Protein AF-A0A2M7N1R3-F1 (afdb_monomer)

Nearest PDB structures (foldseek):
  7z2g-assembly1_A  TM=6.124E-01  e=2.000E+00  Human immunodeficiency virus type 1 BH10
  8stp-assembly1_A  TM=6.036E-01  e=2.226E+00  Human immunodeficiency virus 1
  6dtw-assembly1_A  TM=5.757E-01  e=2.348E+00  Human immunodeficiency virus type 1 BH10
  7z24-assembly1_A  TM=5.931E-01  e=2.612E+00  Human immunodeficiency virus type 1 BH10
  3a0o-assembly1_A  TM=4.214E-01  e=9.411E+00  Agrobacterium fabrum str. C58

Structure (mmCIF, N/CA/C/O backbone):
data_AF-A0A2M7N1R3-F1
#
_entry.id   AF-A0A2M7N1R3-F1
#
loop_
_atom_site.group_PDB
_atom_site.id
_atom_site.type_symbol
_atom_site.label_atom_id
_atom_site.label_alt_id
_atom_site.label_comp_id
_atom_site.label_asym_id
_atom_site.label_entity_id
_atom_site.label_seq_id
_atom_site.pdbx_PDB_ins_code
_atom_site.Cartn_x
_atom_site.Cartn_y
_atom_site.Cartn_z
_atom_site.occupancy
_atom_site.B_iso_or_equiv
_atom_site.auth_seq_id
_atom_site.auth_comp_id
_atom_site.auth_asym_id
_atom_site.auth_atom_id
_atom_site.pdbx_PDB_model_num
ATOM 1 N N . MET A 1 1 ? 0.219 -20.283 14.778 1.00 49.72 1 MET A N 1
ATOM 2 C CA . MET A 1 1 ? 0.148 -19.923 13.344 1.00 49.72 1 MET A CA 1
ATOM 3 C C . MET A 1 1 ? -0.657 -18.637 13.234 1.00 49.72 1 MET A C 1
ATOM 5 O O . MET A 1 1 ? -1.794 -18.631 13.692 1.00 49.72 1 MET A O 1
ATOM 9 N N . LYS A 1 2 ? -0.077 -17.534 12.748 1.00 62.41 2 LYS A N 1
ATOM 10 C CA . LYS A 1 2 ? -0.852 -16.302 12.534 1.00 62.41 2 LYS A CA 1
ATOM 11 C C . LYS A 1 2 ? -1.815 -16.538 11.374 1.00 62.41 2 LYS A C 1
ATOM 13 O O . LYS A 1 2 ? -1.394 -17.046 10.336 1.00 62.41 2 LYS A O 1
ATOM 18 N N . LYS A 1 3 ? -3.099 -16.238 11.567 1.00 85.00 3 LYS A N 1
ATOM 19 C CA . LYS A 1 3 ? -4.090 -16.331 10.493 1.00 85.00 3 LYS A CA 1
ATOM 20 C C . LYS A 1 3 ? -3.793 -15.212 9.495 1.00 85.00 3 LYS A C 1
ATOM 22 O O . LYS A 1 3 ? -3.707 -14.054 9.896 1.00 85.00 3 LYS A O 1
ATOM 27 N N . LYS A 1 4 ? -3.607 -15.577 8.229 1.00 93.19 4 LYS A N 1
ATOM 28 C CA . LYS A 1 4 ? -3.571 -14.641 7.107 1.00 93.19 4 LYS A CA 1
ATOM 29 C C . LYS A 1 4 ? -4.638 -15.033 6.099 1.00 93.19 4 LYS A C 1
ATOM 31 O O . LYS A 1 4 ? -4.923 -16.222 5.948 1.00 93.19 4 LYS A O 1
ATOM 36 N N . ILE A 1 5 ? -5.204 -14.042 5.431 1.00 96.69 5 ILE A N 1
ATOM 37 C CA . ILE A 1 5 ? -6.096 -14.212 4.288 1.00 96.69 5 ILE A CA 1
ATOM 38 C C . ILE A 1 5 ? -5.313 -13.771 3.058 1.00 96.69 5 ILE A C 1
ATOM 40 O O . ILE A 1 5 ? -4.635 -12.749 3.097 1.00 96.69 5 ILE A O 1
ATOM 44 N N . ILE A 1 6 ? -5.376 -14.566 1.993 1.00 97.25 6 ILE A N 1
ATOM 45 C CA . ILE A 1 6 ? -4.797 -14.216 0.697 1.00 97.25 6 ILE A CA 1
ATOM 46 C C . ILE A 1 6 ? -5.957 -14.110 -0.281 1.00 97.25 6 ILE A C 1
ATOM 48 O O . ILE A 1 6 ? -6.623 -15.111 -0.554 1.00 97.25 6 ILE A O 1
ATOM 52 N N . VAL A 1 7 ? -6.195 -12.905 -0.784 1.00 97.75 7 VAL A N 1
ATOM 53 C CA . VAL A 1 7 ? -7.094 -12.657 -1.908 1.00 97.75 7 VAL A CA 1
ATOM 54 C C . VAL A 1 7 ? -6.226 -12.648 -3.155 1.00 97.75 7 VAL A C 1
ATOM 56 O O . VAL A 1 7 ? -5.393 -11.761 -3.322 1.00 97.75 7 VAL A O 1
ATOM 59 N N . LYS A 1 8 ? -6.363 -13.683 -3.983 1.00 97.69 8 LYS A N 1
ATOM 60 C CA . LYS A 1 8 ? -5.539 -13.825 -5.184 1.00 97.69 8 LYS A CA 1
ATOM 61 C C . LYS A 1 8 ? -6.026 -12.927 -6.308 1.00 97.69 8 LYS A C 1
ATOM 63 O O . LYS A 1 8 ? -7.237 -12.760 -6.443 1.00 97.69 8 LYS A O 1
ATOM 68 N N . ASP A 1 9 ? -5.085 -12.422 -7.102 1.00 96.69 9 ASP A N 1
ATOM 69 C CA . ASP A 1 9 ? -5.351 -11.622 -8.303 1.00 96.69 9 ASP A CA 1
ATOM 70 C C . ASP A 1 9 ? -6.352 -10.471 -8.063 1.00 96.69 9 ASP A C 1
ATOM 72 O O . ASP A 1 9 ? -7.284 -10.259 -8.843 1.00 96.69 9 ASP A O 1
ATOM 76 N N . VAL A 1 10 ? -6.178 -9.711 -6.971 1.00 97.12 10 VAL A N 1
ATOM 77 C CA . VAL A 1 10 ? -6.978 -8.488 -6.741 1.00 97.12 10 VAL A CA 1
ATOM 78 C C . VAL A 1 10 ? -6.698 -7.446 -7.833 1.00 97.12 10 VAL A C 1
ATOM 80 O O . VAL A 1 10 ? -7.588 -6.703 -8.240 1.00 97.12 10 VAL A O 1
ATOM 83 N N . TYR A 1 11 ? -5.468 -7.467 -8.349 1.00 96.19 11 TYR A N 1
ATOM 84 C CA . TYR A 1 11 ? -5.096 -6.986 -9.674 1.00 96.19 11 TYR A CA 1
ATOM 85 C C . TYR A 1 11 ? -4.457 -8.145 -10.429 1.00 96.19 11 TYR A C 1
ATOM 87 O O . TYR A 1 11 ? -4.016 -9.119 -9.821 1.00 96.19 11 TYR A O 1
ATOM 95 N N . LYS A 1 12 ? -4.355 -8.047 -11.755 1.00 97.38 12 LYS A N 1
ATOM 96 C CA . LYS A 1 12 ? -3.771 -9.122 -12.559 1.00 97.38 12 LYS A CA 1
ATOM 97 C C . LYS A 1 12 ? -2.318 -9.377 -12.133 1.00 97.38 12 LYS A C 1
ATOM 99 O O . LYS A 1 12 ? -1.464 -8.512 -12.336 1.00 97.38 12 LYS A O 1
ATOM 104 N N . GLY A 1 13 ? -2.051 -10.562 -11.578 1.00 96.88 13 GLY A N 1
ATOM 105 C CA . GLY A 1 13 ? -0.740 -10.960 -11.068 1.00 96.88 13 GLY A CA 1
ATOM 106 C C . GLY A 1 13 ? -0.357 -10.319 -9.730 1.00 96.88 13 GLY A C 1
ATOM 107 O O . GLY A 1 13 ? 0.825 -10.298 -9.393 1.00 96.88 13 GLY A O 1
ATOM 108 N N . ILE A 1 14 ? -1.311 -9.777 -8.965 1.00 97.31 14 ILE A N 1
ATOM 109 C CA . ILE A 1 14 ? -1.054 -9.184 -7.644 1.00 97.31 14 ILE A CA 1
ATOM 110 C C . ILE A 1 14 ? -2.040 -9.745 -6.622 1.00 97.31 14 ILE A C 1
ATOM 112 O O . ILE A 1 14 ? -3.254 -9.566 -6.741 1.00 97.31 14 ILE A O 1
ATOM 116 N N . ASP A 1 15 ? -1.506 -10.368 -5.576 1.00 98.00 15 ASP A N 1
ATOM 117 C CA . ASP A 1 15 ? -2.291 -10.887 -4.459 1.00 98.00 15 ASP A CA 1
ATOM 118 C C . ASP A 1 15 ? -2.354 -9.861 -3.320 1.00 98.00 15 ASP A C 1
ATOM 120 O O . ASP A 1 15 ? -1.373 -9.175 -3.027 1.00 98.00 15 ASP A O 1
ATOM 124 N N . TRP A 1 16 ? -3.485 -9.798 -2.619 1.00 97.44 16 TRP A N 1
ATOM 125 C CA . TRP A 1 16 ? -3.639 -9.017 -1.393 1.00 97.44 16 TRP A CA 1
ATOM 126 C C . TRP A 1 16 ? -3.572 -9.927 -0.172 1.00 97.44 16 TRP A C 1
ATOM 128 O O . TRP A 1 16 ? -4.369 -10.859 -0.019 1.00 97.44 16 TRP A O 1
ATOM 138 N N . ILE A 1 17 ? -2.611 -9.670 0.707 1.00 96.88 17 ILE A N 1
ATOM 139 C CA . ILE A 1 17 ? -2.366 -10.471 1.903 1.00 96.88 17 ILE A CA 1
ATOM 140 C C . ILE A 1 17 ? -2.802 -9.657 3.113 1.00 96.88 17 ILE A C 1
ATOM 142 O O . ILE A 1 17 ? -2.188 -8.645 3.410 1.00 96.88 17 ILE A O 1
ATOM 146 N N . LEU A 1 18 ? -3.812 -10.117 3.850 1.00 95.31 18 LEU A N 1
ATOM 147 C CA . LEU A 1 18 ? -4.269 -9.489 5.093 1.00 95.31 18 LEU A CA 1
ATOM 148 C C . LEU A 1 18 ? -3.884 -10.345 6.296 1.00 95.31 18 LEU A C 1
ATOM 150 O O . LEU A 1 18 ? -4.082 -11.565 6.290 1.00 95.31 18 LEU A O 1
ATOM 154 N N . TYR A 1 19 ? -3.352 -9.730 7.347 1.00 94.38 19 TYR A N 1
ATOM 155 C CA . TYR A 1 19 ? -2.889 -10.445 8.535 1.00 94.38 19 TYR A CA 1
ATOM 156 C C . TYR A 1 19 ? -2.865 -9.552 9.779 1.00 94.38 19 TYR A C 1
ATOM 158 O O . TYR A 1 19 ? -2.903 -8.332 9.689 1.00 94.38 19 TYR A O 1
ATOM 166 N N . TYR A 1 20 ? -2.766 -10.169 10.958 1.00 92.12 20 TYR A N 1
ATOM 167 C CA . TYR A 1 20 ? -2.550 -9.447 12.214 1.00 92.12 20 TYR A CA 1
ATOM 168 C C . TYR A 1 20 ? -1.064 -9.427 12.599 1.00 92.12 20 TYR A C 1
ATOM 170 O O . TYR A 1 20 ? -0.370 -10.457 12.561 1.00 92.12 20 TYR A O 1
ATOM 178 N N . ASP A 1 21 ? -0.558 -8.259 12.993 1.00 88.19 21 ASP A N 1
ATOM 179 C CA . ASP A 1 21 ? 0.807 -8.106 13.499 1.00 88.19 21 ASP A CA 1
ATOM 180 C C . ASP A 1 21 ? 0.970 -8.708 14.915 1.00 88.19 21 ASP A C 1
ATOM 182 O O . ASP A 1 21 ? 0.222 -9.598 15.320 1.00 88.19 21 ASP A O 1
ATOM 186 N N . LYS A 1 22 ? 2.073 -8.418 15.619 1.00 88.50 22 LYS A N 1
ATOM 187 C CA . LYS A 1 22 ? 2.302 -8.973 16.972 1.00 88.50 22 LYS A CA 1
ATOM 188 C C . LYS A 1 22 ? 1.465 -8.269 18.045 1.00 88.50 22 LYS A C 1
ATOM 190 O O . LYS A 1 22 ? 1.255 -8.854 19.100 1.00 88.50 22 LYS A O 1
ATOM 195 N N . GLU A 1 23 ? 0.993 -7.067 17.753 1.00 90.12 23 GLU A N 1
ATOM 196 C CA . GLU A 1 23 ? 0.198 -6.208 18.631 1.00 90.12 23 GLU A CA 1
ATOM 197 C C . GLU A 1 23 ? -1.302 -6.313 18.313 1.00 90.12 23 GLU A C 1
ATOM 199 O O . GLU A 1 23 ? -2.117 -5.603 18.889 1.00 90.12 23 GLU A O 1
ATOM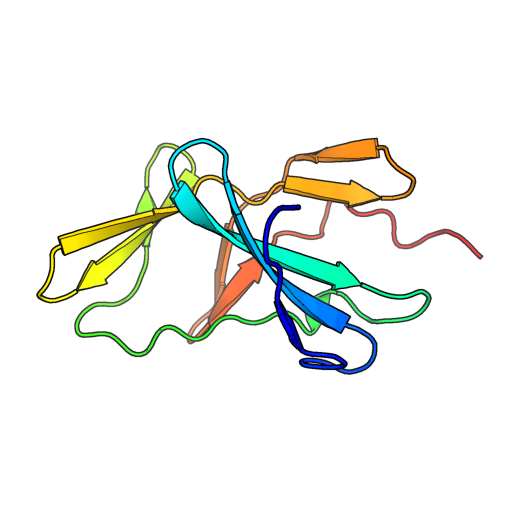 204 N N . ASN A 1 24 ? -1.674 -7.259 17.443 1.00 86.62 24 ASN A N 1
ATOM 205 C CA . ASN A 1 24 ? -3.040 -7.525 17.007 1.00 86.62 24 ASN A CA 1
ATOM 206 C C . ASN A 1 24 ? -3.665 -6.385 16.181 1.00 86.62 24 ASN A C 1
ATOM 208 O O . ASN A 1 24 ? -4.889 -6.296 16.082 1.00 86.62 24 ASN A O 1
ATOM 212 N N . ASN A 1 25 ? -2.838 -5.566 15.525 1.00 85.88 25 ASN A N 1
ATOM 213 C CA . ASN A 1 25 ? -3.306 -4.618 14.519 1.00 85.88 25 ASN A CA 1
ATOM 214 C C . ASN A 1 25 ? -3.447 -5.321 13.167 1.00 85.88 25 ASN A C 1
ATOM 216 O O . ASN A 1 25 ? -2.605 -6.148 12.796 1.00 85.88 25 ASN A O 1
ATOM 220 N N . LEU A 1 26 ? -4.496 -4.980 12.416 1.00 87.25 26 LEU A N 1
ATOM 221 C CA . LEU A 1 26 ? -4.647 -5.432 11.036 1.00 87.25 26 LEU A CA 1
ATOM 222 C C . LEU A 1 26 ? -3.584 -4.750 10.163 1.00 87.25 26 LEU A C 1
ATOM 224 O O . LEU A 1 26 ? -3.417 -3.532 10.205 1.00 87.25 26 LEU A O 1
ATOM 228 N N . LYS A 1 27 ? -2.868 -5.550 9.379 1.00 90.75 27 LYS A N 1
ATOM 229 C CA . LYS A 1 27 ? -1.878 -5.136 8.386 1.00 90.75 27 LYS A CA 1
ATOM 230 C C . LYS A 1 27 ? -2.175 -5.825 7.063 1.00 90.75 27 LYS A C 1
ATOM 232 O O . LYS A 1 27 ? -2.883 -6.838 7.022 1.00 90.75 27 LYS A O 1
ATOM 237 N N . TYR A 1 28 ? -1.625 -5.270 5.995 1.00 93.56 28 TYR A N 1
ATOM 238 C CA . TYR A 1 28 ? -1.754 -5.843 4.673 1.00 93.56 28 TYR A CA 1
ATOM 239 C C . TYR A 1 28 ? -0.498 -5.621 3.834 1.00 93.56 28 TYR A C 1
ATOM 241 O O . TYR A 1 28 ? 0.197 -4.627 4.020 1.00 93.56 28 TYR A O 1
ATOM 249 N N . ASP A 1 29 ? -0.269 -6.537 2.895 1.00 94.62 29 ASP A N 1
ATOM 250 C CA . ASP A 1 29 ? 0.772 -6.458 1.871 1.00 94.62 29 ASP A CA 1
ATOM 251 C C . ASP A 1 29 ? 0.153 -6.704 0.485 1.00 94.62 29 ASP A C 1
ATOM 253 O O . ASP A 1 29 ? -0.806 -7.474 0.353 1.00 94.62 29 ASP A O 1
ATOM 257 N N . PHE A 1 30 ? 0.740 -6.111 -0.556 1.00 95.62 30 PHE A N 1
ATOM 258 C CA . PHE A 1 30 ? 0.516 -6.516 -1.946 1.00 95.62 30 PHE A CA 1
ATOM 259 C C . PHE A 1 30 ? 1.695 -7.364 -2.417 1.00 95.62 30 PHE A C 1
ATOM 261 O O . PHE A 1 30 ? 2.837 -6.904 -2.418 1.00 95.62 30 PHE A O 1
ATOM 268 N N . TYR A 1 31 ? 1.426 -8.604 -2.817 1.00 95.75 31 TYR A N 1
ATOM 269 C CA . TYR A 1 31 ? 2.436 -9.487 -3.387 1.00 95.75 31 TYR A CA 1
ATOM 270 C C . TYR A 1 31 ? 2.344 -9.445 -4.909 1.00 95.75 31 TYR A C 1
ATOM 272 O O . TYR A 1 31 ? 1.387 -9.951 -5.491 1.00 95.75 31 TYR A O 1
ATOM 280 N N . VAL A 1 32 ? 3.333 -8.812 -5.535 1.00 94.56 32 VAL A N 1
ATOM 281 C CA . VAL A 1 32 ? 3.427 -8.639 -6.988 1.00 94.56 32 VAL A CA 1
ATOM 282 C C . VAL A 1 32 ? 4.180 -9.838 -7.565 1.00 94.56 32 VAL A C 1
ATOM 284 O O . VAL A 1 32 ? 5.359 -10.027 -7.264 1.00 94.56 32 VAL A O 1
ATOM 287 N N . HIS A 1 33 ? 3.496 -10.672 -8.352 1.00 94.69 33 HIS A N 1
ATOM 288 C CA . HIS A 1 33 ? 4.113 -11.812 -9.037 1.00 94.69 33 HIS A CA 1
ATOM 289 C C . HIS A 1 33 ? 5.023 -11.340 -10.177 1.00 94.69 33 HIS A C 1
ATOM 291 O O . HIS A 1 33 ? 4.937 -10.204 -10.646 1.00 94.69 33 HIS A O 1
ATOM 297 N N . GLU A 1 34 ? 5.888 -12.234 -10.655 1.00 90.62 34 GLU A N 1
ATOM 298 C CA . GLU A 1 34 ? 6.731 -11.970 -11.824 1.00 90.62 34 GLU A CA 1
ATOM 299 C C . GLU A 1 34 ? 5.891 -11.491 -13.019 1.00 90.62 34 GLU A C 1
ATOM 301 O O . GLU A 1 34 ? 4.826 -12.038 -13.313 1.00 90.62 34 GLU A O 1
ATOM 306 N N . ASN A 1 35 ? 6.392 -10.477 -13.731 1.00 88.44 35 ASN A N 1
ATOM 307 C CA . ASN A 1 35 ? 5.743 -9.834 -14.883 1.00 88.44 35 ASN A CA 1
ATOM 308 C C . ASN A 1 35 ? 4.435 -9.073 -14.590 1.00 88.44 35 ASN A C 1
ATOM 310 O O . ASN A 1 35 ? 3.846 -8.518 -15.521 1.00 88.44 35 ASN A O 1
ATOM 314 N N . ALA A 1 36 ? 3.962 -9.022 -13.342 1.00 93.94 36 ALA A N 1
ATOM 315 C CA . ALA A 1 36 ? 2.823 -8.187 -12.980 1.00 93.94 36 ALA A CA 1
ATOM 316 C C . ALA A 1 36 ? 3.239 -6.711 -12.910 1.00 93.94 36 ALA A C 1
ATOM 318 O O . ALA A 1 36 ? 4.328 -6.381 -12.444 1.00 93.94 36 ALA A O 1
ATOM 319 N N . ASP A 1 37 ? 2.362 -5.813 -13.364 1.00 92.50 37 ASP A N 1
ATOM 320 C CA . ASP A 1 37 ? 2.622 -4.374 -13.317 1.00 92.50 37 ASP A CA 1
ATOM 321 C C . ASP A 1 37 ? 2.217 -3.804 -11.944 1.00 92.50 37 ASP A C 1
ATOM 323 O O . ASP A 1 37 ? 1.015 -3.761 -11.654 1.00 92.50 37 ASP A O 1
ATOM 327 N N . PRO A 1 38 ? 3.162 -3.349 -11.098 1.00 91.69 38 PRO A N 1
ATOM 328 C CA . PRO A 1 38 ? 2.847 -2.774 -9.791 1.00 91.69 38 PRO A CA 1
ATOM 329 C C . PRO A 1 38 ? 2.058 -1.456 -9.873 1.00 91.69 38 PRO A C 1
ATOM 331 O O . PRO A 1 38 ? 1.381 -1.105 -8.907 1.00 91.69 38 PRO A O 1
ATOM 334 N N . HIS A 1 39 ? 2.054 -0.753 -11.015 1.00 92.25 39 HIS A N 1
ATOM 335 C CA . HIS A 1 39 ? 1.277 0.486 -11.192 1.00 92.25 39 HIS A CA 1
ATOM 336 C C . HIS A 1 39 ? -0.243 0.254 -11.228 1.00 92.25 39 HIS A C 1
ATOM 338 O O . HIS A 1 39 ? -1.020 1.213 -11.219 1.00 92.25 39 HIS A O 1
ATOM 344 N N . GLN A 1 40 ? -0.682 -1.009 -11.252 1.00 94.38 40 GLN A N 1
ATOM 345 C CA . GLN A 1 40 ? -2.086 -1.384 -11.082 1.00 94.38 40 GLN A CA 1
ATOM 346 C C . GLN A 1 40 ? -2.612 -1.076 -9.672 1.00 94.38 40 GLN A C 1
ATOM 348 O O . GLN A 1 40 ? -3.816 -0.897 -9.510 1.00 94.38 40 GLN A O 1
ATOM 353 N N . ILE A 1 41 ? -1.738 -1.014 -8.660 1.00 93.81 41 ILE A N 1
ATOM 354 C CA . ILE A 1 41 ? -2.140 -0.825 -7.263 1.00 93.81 41 ILE A CA 1
ATOM 355 C C . ILE A 1 41 ? -2.662 0.602 -7.069 1.00 93.81 41 ILE A C 1
ATOM 357 O O . ILE A 1 41 ? -1.892 1.558 -7.018 1.00 93.81 41 ILE A O 1
ATOM 361 N N . LYS A 1 42 ? -3.984 0.735 -6.935 1.00 93.44 42 LYS A N 1
ATOM 362 C CA . LYS A 1 42 ? -4.671 2.005 -6.672 1.00 93.44 42 LYS A CA 1
ATOM 363 C C . LYS A 1 42 ? -5.695 1.817 -5.563 1.00 93.44 42 LYS A C 1
ATOM 365 O O . LYS A 1 42 ? -6.592 0.992 -5.675 1.00 93.44 42 LYS A O 1
ATOM 370 N N . ILE A 1 43 ? -5.558 2.566 -4.480 1.00 90.50 43 ILE A N 1
ATOM 371 C CA . ILE A 1 43 ? -6.434 2.458 -3.316 1.00 90.50 43 ILE A CA 1
ATOM 372 C C . ILE A 1 43 ? -7.405 3.630 -3.341 1.00 90.50 43 ILE A C 1
ATOM 374 O O . ILE A 1 43 ? -7.007 4.780 -3.159 1.00 90.50 43 ILE A O 1
ATOM 378 N N . GLU A 1 44 ? -8.680 3.332 -3.555 1.00 89.19 44 GLU A N 1
ATOM 379 C CA . GLU A 1 44 ? -9.757 4.302 -3.389 1.00 89.19 44 GLU A CA 1
ATOM 380 C C . GLU A 1 44 ? -10.254 4.270 -1.940 1.00 89.19 44 GLU A C 1
ATOM 382 O O . GLU A 1 44 ? -10.552 3.209 -1.386 1.00 89.19 44 GLU A O 1
ATOM 387 N N . TYR A 1 45 ? -10.357 5.446 -1.324 1.00 82.62 45 TYR A N 1
ATOM 388 C CA . TYR A 1 45 ? -10.926 5.607 0.010 1.00 82.62 45 TYR A CA 1
ATOM 389 C C . TYR A 1 45 ? -12.260 6.347 -0.083 1.00 82.62 45 TYR A C 1
ATOM 391 O O . TYR A 1 45 ? -12.308 7.570 -0.186 1.00 82.62 45 TYR A O 1
ATOM 399 N N . SER A 1 46 ? -13.360 5.603 0.025 1.00 77.75 46 SER A N 1
ATOM 400 C CA . SER A 1 46 ? -14.705 6.172 0.108 1.00 77.75 46 SER A CA 1
ATOM 401 C C . SER A 1 46 ? -15.038 6.527 1.565 1.00 77.75 46 SER A C 1
ATOM 403 O O . SER A 1 46 ? -15.504 5.683 2.337 1.00 77.75 46 SER A O 1
ATOM 405 N N . GLY A 1 47 ? -14.757 7.768 1.966 1.00 75.69 47 GLY A N 1
ATOM 406 C CA . GLY A 1 47 ? -14.962 8.268 3.330 1.00 75.69 47 GLY A CA 1
ATOM 407 C C . GLY A 1 47 ? -15.643 9.638 3.382 1.00 75.69 47 GLY A C 1
ATOM 408 O O . GLY A 1 47 ? -15.970 10.229 2.360 1.00 75.69 47 GLY A O 1
ATOM 409 N N . GLN A 1 48 ? -15.862 10.155 4.596 1.00 75.75 48 GLN A N 1
ATOM 410 C CA . GLN A 1 48 ? -16.476 11.481 4.798 1.00 75.75 48 GLN A CA 1
ATOM 411 C C . GLN A 1 48 ? -15.535 12.639 4.442 1.00 75.75 48 GLN A C 1
ATOM 413 O O . GLN A 1 48 ? -16.001 13.737 4.150 1.00 75.75 48 GLN A O 1
ATOM 418 N N . ALA A 1 49 ? -14.223 12.405 4.501 1.00 85.44 49 ALA A N 1
ATOM 419 C CA . ALA A 1 49 ? -13.195 13.383 4.185 1.00 85.44 49 ALA A CA 1
ATOM 420 C C . ALA A 1 49 ? -12.119 12.742 3.295 1.00 85.44 49 ALA A C 1
ATOM 422 O O . ALA A 1 49 ? -11.825 11.555 3.474 1.00 85.44 49 ALA A O 1
ATOM 423 N N . PRO A 1 50 ? -11.522 13.511 2.369 1.00 88.81 50 PRO A N 1
ATOM 424 C CA . PRO A 1 50 ? -10.437 13.017 1.537 1.00 88.81 50 PRO A CA 1
ATOM 425 C C . PRO A 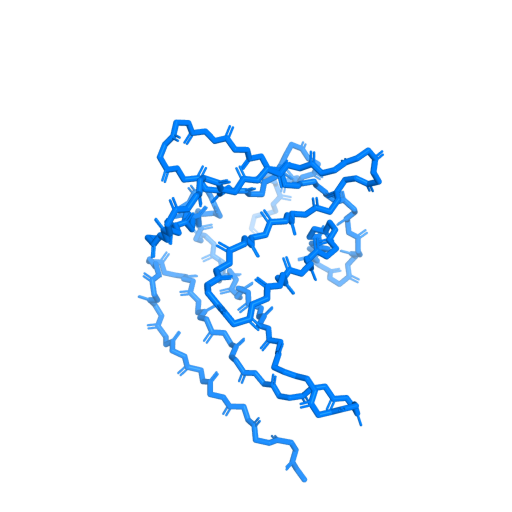1 50 ? -9.207 12.686 2.401 1.00 88.81 50 PRO A C 1
AT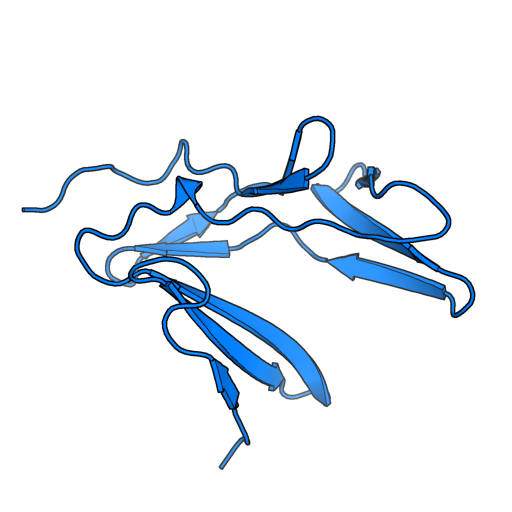OM 427 O O . PRO A 1 50 ? -8.901 13.430 3.343 1.00 88.81 50 PRO A O 1
ATOM 430 N N . PRO A 1 51 ? -8.488 11.594 2.096 1.00 92.38 51 PRO A N 1
ATOM 431 C CA . PRO A 1 51 ? -7.197 11.316 2.709 1.00 92.38 51 PRO A CA 1
ATOM 432 C C . PRO A 1 51 ? -6.174 12.417 2.423 1.00 92.38 51 PRO A C 1
ATOM 434 O O . PRO A 1 51 ? -6.257 13.115 1.413 1.00 92.38 51 PRO A O 1
ATOM 437 N N . PHE A 1 52 ? -5.172 12.547 3.287 1.00 93.75 52 PHE A N 1
ATOM 438 C CA . PHE A 1 52 ? -4.050 13.463 3.075 1.00 93.75 52 PHE A CA 1
ATOM 439 C C . PHE A 1 52 ? -2.749 12.874 3.624 1.00 93.75 52 PHE A C 1
ATOM 441 O O . PHE A 1 52 ? -2.775 11.957 4.441 1.00 93.75 52 PHE A O 1
ATOM 448 N N . ILE A 1 53 ? -1.608 13.403 3.178 1.00 95.94 53 ILE A N 1
ATOM 449 C CA . ILE A 1 53 ? -0.284 13.014 3.676 1.00 95.94 53 ILE A CA 1
ATOM 450 C C . ILE A 1 53 ? 0.175 14.062 4.696 1.00 95.94 53 ILE A C 1
ATOM 452 O O . ILE A 1 53 ? 0.132 15.259 4.405 1.00 95.94 53 ILE A O 1
ATOM 456 N N . ASP A 1 54 ? 0.575 13.631 5.893 1.00 97.12 54 ASP A N 1
ATOM 457 C CA . ASP A 1 54 ? 1.100 14.529 6.928 1.00 97.12 54 ASP A CA 1
ATOM 458 C C . ASP A 1 54 ? 2.574 14.926 6.683 1.00 97.12 54 ASP A C 1
ATOM 460 O O . ASP A 1 54 ? 3.237 14.450 5.761 1.00 97.12 54 ASP A O 1
ATOM 464 N N . ASN A 1 55 ? 3.116 15.807 7.530 1.00 96.75 55 ASN A N 1
ATOM 465 C CA . ASN A 1 55 ? 4.500 16.293 7.407 1.00 96.75 55 ASN A CA 1
ATOM 466 C C . ASN A 1 55 ? 5.567 15.202 7.624 1.00 96.75 55 ASN A C 1
ATOM 468 O O . ASN A 1 55 ? 6.733 15.413 7.297 1.00 96.75 55 ASN A O 1
ATOM 472 N N . GLU A 1 56 ? 5.188 14.062 8.198 1.00 96.75 56 GLU A N 1
ATOM 473 C CA . GLU A 1 56 ? 6.053 12.904 8.424 1.00 96.75 56 GLU A CA 1
ATOM 474 C C . GLU A 1 56 ? 5.947 11.884 7.269 1.00 96.75 56 GLU A C 1
ATOM 476 O O . GLU A 1 56 ? 6.658 10.879 7.263 1.00 96.75 56 GLU A O 1
ATOM 481 N N . GLY A 1 57 ? 5.091 12.140 6.272 1.00 96.00 57 GLY A N 1
ATOM 482 C CA . GLY A 1 57 ? 4.868 11.265 5.121 1.00 96.00 57 GLY A CA 1
ATOM 483 C C . GLY A 1 57 ? 3.850 10.152 5.369 1.00 96.00 57 GLY A C 1
ATOM 484 O O . GLY A 1 57 ? 3.718 9.258 4.531 1.00 96.00 57 GLY A O 1
ATOM 485 N N . ASN A 1 58 ? 3.132 10.180 6.493 1.00 96.75 58 ASN A N 1
ATOM 486 C CA . ASN A 1 58 ? 2.093 9.199 6.777 1.00 96.75 58 ASN A CA 1
ATOM 487 C C . ASN A 1 58 ? 0.821 9.541 6.008 1.00 96.75 58 ASN A C 1
ATOM 489 O O . ASN A 1 58 ? 0.430 10.705 5.924 1.00 96.75 58 ASN A O 1
ATOM 493 N N . LEU A 1 59 ? 0.140 8.516 5.507 1.00 94.50 59 LEU A N 1
ATOM 494 C CA . LEU A 1 59 ? -1.211 8.649 4.990 1.00 94.50 59 LE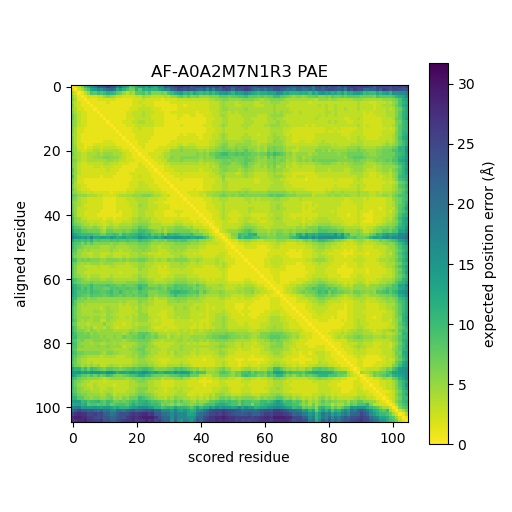U A CA 1
ATOM 495 C C . LEU A 1 59 ? -2.192 8.718 6.163 1.00 94.50 59 LEU A C 1
ATOM 497 O O . LEU A 1 59 ? -2.219 7.834 7.022 1.00 94.50 59 LEU A O 1
ATOM 501 N N . ILE A 1 60 ? -3.005 9.768 6.174 1.00 94.00 60 ILE A N 1
ATOM 502 C CA . ILE A 1 60 ? -4.031 10.015 7.179 1.00 94.00 60 ILE A CA 1
ATOM 503 C C . ILE A 1 60 ? -5.408 9.855 6.545 1.00 94.00 60 ILE A C 1
ATOM 505 O O . ILE A 1 60 ? -5.762 10.563 5.600 1.00 94.00 60 ILE A O 1
ATOM 509 N N . VAL A 1 61 ? -6.209 8.955 7.114 1.00 90.75 61 VAL A N 1
ATOM 510 C CA . VAL A 1 61 ? -7.604 8.726 6.730 1.00 90.75 61 VAL A CA 1
ATOM 511 C C . VAL A 1 61 ? -8.497 8.989 7.935 1.00 90.75 61 VAL A C 1
ATOM 513 O O . VAL A 1 61 ? -8.365 8.347 8.976 1.00 90.75 61 VAL A O 1
ATOM 516 N N . LYS A 1 62 ? -9.434 9.930 7.799 1.00 89.69 62 LYS A N 1
ATOM 517 C CA . LYS A 1 62 ? -10.371 10.302 8.869 1.00 89.69 62 LYS A CA 1
ATOM 518 C C . LYS A 1 62 ? -11.759 9.744 8.596 1.00 89.69 62 LYS A C 1
ATOM 520 O O . LYS A 1 62 ? -12.286 9.860 7.491 1.00 89.69 62 LYS A O 1
ATOM 525 N N . ASN A 1 63 ? -12.375 9.173 9.623 1.00 85.12 63 ASN A N 1
ATOM 526 C CA . ASN A 1 63 ? -13.757 8.711 9.588 1.00 85.12 63 ASN A CA 1
ATOM 527 C C . ASN A 1 63 ? -14.478 9.040 10.908 1.00 85.12 63 ASN A C 1
ATOM 529 O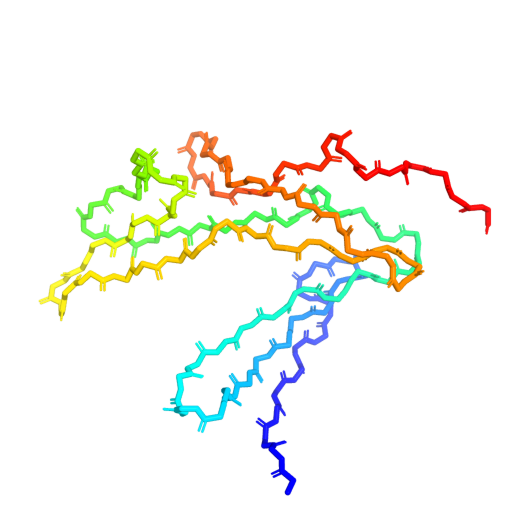 O . ASN A 1 63 ? -13.896 9.605 11.832 1.00 85.12 63 ASN A O 1
ATOM 533 N N . SER A 1 64 ? -15.763 8.690 11.009 1.00 87.69 64 SER A N 1
ATOM 534 C CA . SER A 1 64 ? -16.580 8.952 12.205 1.00 87.69 64 SER A CA 1
ATOM 535 C C . SER A 1 64 ? -16.115 8.220 13.467 1.00 87.69 64 SER A C 1
ATOM 537 O O . SER A 1 64 ? -16.546 8.568 14.562 1.00 87.69 64 SER A O 1
ATOM 539 N N . PHE A 1 65 ? -15.276 7.194 13.324 1.00 85.19 65 PHE A N 1
ATOM 540 C CA . PHE A 1 65 ? -14.744 6.389 14.422 1.00 85.19 65 PHE A CA 1
ATOM 541 C C . PHE A 1 65 ? -13.331 6.813 14.842 1.00 85.19 65 PHE A C 1
ATOM 543 O O . PHE A 1 65 ? -12.828 6.305 15.842 1.00 85.19 65 PHE A O 1
ATOM 550 N N . GLY A 1 66 ? -12.699 7.741 14.116 1.00 87.44 66 GLY A N 1
ATOM 551 C CA . GLY A 1 66 ? -11.388 8.284 14.448 1.00 87.44 66 GLY A CA 1
ATOM 552 C C . GLY A 1 66 ? -10.482 8.469 13.234 1.00 87.44 66 GLY A C 1
ATOM 553 O O . GLY A 1 66 ? -10.930 8.710 12.112 1.00 87.44 66 GLY A O 1
ATOM 554 N N . GLU A 1 67 ? -9.182 8.376 13.490 1.00 89.19 67 GLU A N 1
ATOM 555 C CA . GLU A 1 67 ? -8.121 8.556 12.505 1.00 89.19 67 GLU A CA 1
ATOM 556 C C . GLU A 1 67 ? -7.358 7.244 12.313 1.00 89.19 67 GLU A C 1
ATOM 558 O O . GLU A 1 67 ? -6.955 6.595 13.280 1.00 89.19 67 GLU A O 1
ATOM 563 N N . ILE A 1 68 ? -7.161 6.862 11.055 1.00 88.50 68 ILE A N 1
ATOM 564 C CA . ILE A 1 68 ? -6.247 5.801 10.650 1.00 88.50 68 ILE A CA 1
ATOM 565 C C . ILE A 1 68 ? -4.980 6.487 10.140 1.00 88.50 68 ILE A C 1
ATOM 567 O O . ILE A 1 68 ? -5.047 7.338 9.251 1.00 88.50 68 ILE A O 1
ATOM 571 N N . LYS A 1 69 ? -3.836 6.107 10.714 1.00 92.06 69 LYS A N 1
ATOM 572 C CA . LYS A 1 69 ? -2.507 6.586 10.329 1.00 92.06 69 LYS A CA 1
ATOM 573 C C . LYS A 1 69 ? -1.697 5.427 9.758 1.00 92.06 69 LYS A C 1
ATOM 575 O O . LYS A 1 69 ? -1.435 4.447 10.459 1.00 92.06 69 LYS A O 1
ATOM 580 N N . GLU A 1 70 ? -1.282 5.550 8.504 1.00 91.75 70 GLU A N 1
ATOM 581 C CA . GLU A 1 70 ? -0.447 4.567 7.814 1.00 91.75 70 GLU A CA 1
ATOM 582 C C . GLU A 1 70 ? 0.928 5.161 7.507 1.00 91.75 70 GLU A C 1
ATOM 584 O O . GLU A 1 70 ? 1.044 6.178 6.825 1.00 91.75 70 GLU A O 1
ATOM 589 N N . ALA A 1 71 ? 1.982 4.516 8.007 1.00 93.81 71 ALA A N 1
ATOM 590 C CA . ALA A 1 71 ? 3.359 4.905 7.716 1.00 93.81 71 ALA A CA 1
ATOM 591 C C . ALA A 1 71 ? 3.659 4.819 6.207 1.00 93.81 71 ALA A C 1
ATOM 593 O O . ALA A 1 71 ? 2.941 4.109 5.496 1.00 93.81 71 ALA A O 1
ATOM 594 N N . PRO A 1 72 ? 4.711 5.499 5.708 1.00 9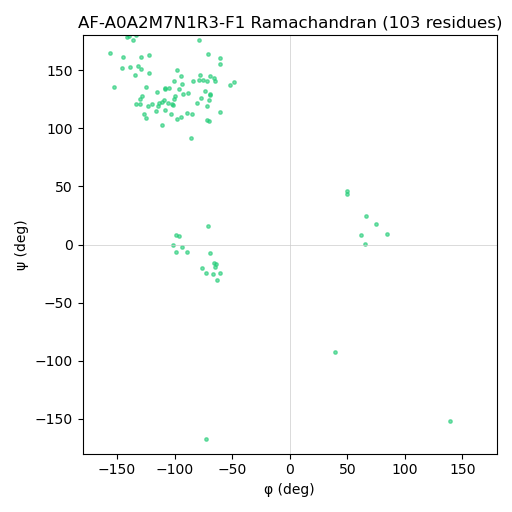4.00 72 PRO A N 1
ATOM 595 C CA . PRO A 1 72 ? 5.149 5.342 4.328 1.00 94.00 72 PRO A CA 1
ATOM 596 C C . PRO A 1 72 ? 5.275 3.861 3.936 1.00 94.00 72 PRO A C 1
ATOM 598 O O . PRO A 1 72 ? 5.743 3.049 4.746 1.00 94.00 72 PRO A O 1
ATOM 601 N N . PRO A 1 73 ? 4.859 3.496 2.713 1.00 93.06 73 PRO A N 1
ATOM 602 C CA . PRO A 1 73 ? 4.902 2.119 2.267 1.00 93.06 73 PRO A CA 1
ATOM 603 C C . PRO A 1 73 ? 6.356 1.664 2.160 1.00 93.06 73 PRO A C 1
ATOM 605 O O . PRO A 1 73 ? 7.250 2.414 1.759 1.00 93.06 73 PRO A O 1
ATOM 608 N N . VAL A 1 74 ? 6.588 0.404 2.512 1.00 92.62 74 VAL A N 1
ATOM 609 C CA . VAL A 1 74 ? 7.897 -0.231 2.382 1.00 92.62 74 VAL A CA 1
ATOM 610 C C . VAL A 1 74 ? 7.811 -1.254 1.267 1.00 92.62 74 VAL A C 1
ATOM 612 O O . VAL A 1 74 ? 6.975 -2.154 1.307 1.00 92.62 74 VAL A O 1
ATOM 615 N N . LEU A 1 75 ? 8.689 -1.120 0.280 1.00 92.50 75 LEU A N 1
ATOM 616 C CA . LEU A 1 75 ? 8.765 -2.029 -0.851 1.00 92.50 75 LEU A CA 1
ATOM 617 C C . LEU A 1 75 ? 9.874 -3.052 -0.620 1.00 92.50 75 LEU A C 1
ATOM 619 O O . LEU A 1 75 ? 10.888 -2.768 0.022 1.00 92.50 75 LEU A O 1
ATOM 623 N N . PHE A 1 76 ? 9.691 -4.246 -1.173 1.00 90.31 76 PHE A N 1
ATOM 624 C CA . PHE A 1 76 ? 10.719 -5.277 -1.196 1.00 90.31 76 PHE A CA 1
ATOM 625 C C . PHE A 1 76 ? 10.872 -5.809 -2.617 1.00 90.31 76 PHE A C 1
ATOM 627 O O . PHE A 1 76 ? 9.907 -6.286 -3.207 1.00 90.31 76 PHE A O 1
ATOM 634 N N . GLN A 1 77 ? 12.092 -5.768 -3.147 1.00 87.44 77 GLN A N 1
ATOM 635 C CA . GLN A 1 77 ? 12.454 -6.377 -4.428 1.00 87.44 77 GLN A CA 1
ATOM 636 C C . GLN A 1 77 ? 13.681 -7.255 -4.200 1.00 87.44 77 GLN A C 1
ATOM 638 O O . GLN A 1 77 ? 14.660 -6.793 -3.621 1.00 87.44 77 GLN A O 1
ATOM 643 N N . ASN A 1 78 ? 13.641 -8.527 -4.609 1.00 87.12 78 ASN A N 1
ATOM 644 C CA . ASN A 1 78 ? 14.756 -9.469 -4.421 1.00 87.12 78 ASN A CA 1
ATOM 645 C C . ASN A 1 78 ? 15.291 -9.490 -2.971 1.00 87.12 78 ASN A C 1
ATOM 647 O O . ASN A 1 78 ? 16.497 -9.449 -2.732 1.00 87.12 78 ASN A O 1
ATOM 651 N N . ASN A 1 79 ? 14.375 -9.487 -1.994 1.00 86.25 79 ASN A N 1
ATOM 652 C CA . ASN A 1 79 ? 14.653 -9.409 -0.553 1.00 86.25 79 ASN A CA 1
ATOM 653 C C . ASN A 1 79 ? 15.377 -8.129 -0.081 1.00 86.25 79 ASN A C 1
ATOM 655 O O . ASN A 1 79 ? 15.735 -8.034 1.094 1.00 86.25 79 ASN A O 1
ATOM 659 N N . GLN A 1 80 ? 15.558 -7.129 -0.944 1.00 88.25 80 GLN A N 1
ATOM 660 C CA . GLN A 1 80 ? 16.075 -5.815 -0.577 1.00 88.25 80 GLN A CA 1
ATOM 661 C C . GLN A 1 80 ? 14.923 -4.869 -0.260 1.00 88.25 80 GLN A C 1
ATOM 663 O O . GLN A 1 80 ? 13.978 -4.738 -1.038 1.00 88.25 80 GLN A O 1
ATOM 668 N N . ARG A 1 81 ? 15.015 -4.209 0.897 1.00 91.75 81 ARG A N 1
ATOM 669 C CA . ARG A 1 81 ? 14.086 -3.155 1.293 1.00 91.75 81 ARG A CA 1
ATOM 670 C C . ARG A 1 81 ? 14.367 -1.895 0.480 1.00 91.75 81 ARG A C 1
ATOM 672 O O . ARG A 1 81 ? 15.508 -1.445 0.422 1.00 91.75 81 ARG A O 1
ATOM 679 N N . ILE A 1 82 ? 13.311 -1.311 -0.064 1.00 91.88 82 ILE A N 1
ATOM 680 C CA . ILE A 1 82 ? 13.328 -0.040 -0.772 1.00 91.88 82 ILE A CA 1
ATOM 681 C C . ILE A 1 82 ? 12.323 0.868 -0.063 1.00 91.88 82 ILE A C 1
ATOM 683 O O . ILE A 1 82 ? 11.140 0.536 0.048 1.00 91.88 82 ILE A O 1
ATOM 687 N N . ASP A 1 83 ? 12.801 1.993 0.462 1.00 91.38 83 ASP A N 1
ATOM 688 C CA . ASP A 1 83 ? 11.907 2.990 1.042 1.00 91.38 83 ASP A CA 1
ATOM 689 C C . ASP A 1 83 ? 11.129 3.696 -0.075 1.00 91.38 83 ASP A C 1
ATOM 691 O O . ASP A 1 83 ? 11.658 3.985 -1.153 1.00 91.38 83 ASP A O 1
ATOM 695 N N . SER A 1 84 ? 9.853 3.952 0.192 1.00 93.25 84 SER A N 1
ATOM 696 C CA . SER A 1 84 ? 8.923 4.568 -0.746 1.00 93.25 84 SER A CA 1
ATOM 697 C C . SER A 1 84 ? 8.002 5.546 -0.008 1.00 93.25 84 SER A C 1
ATOM 699 O O . SER A 1 84 ? 8.124 5.763 1.200 1.00 93.25 84 SER A O 1
ATOM 701 N N . LYS A 1 85 ? 7.123 6.211 -0.755 1.00 94.81 85 LYS A N 1
ATOM 702 C CA . LYS A 1 85 ? 6.192 7.228 -0.275 1.00 94.81 85 LYS A CA 1
ATOM 703 C C . LYS A 1 85 ? 4.797 6.944 -0.803 1.00 94.81 85 LYS A C 1
ATOM 705 O O . LYS A 1 85 ? 4.627 6.363 -1.874 1.00 94.81 85 LYS A O 1
ATOM 710 N N . TRP A 1 86 ? 3.805 7.409 -0.058 1.00 95.56 86 TRP A N 1
ATOM 711 C CA . TRP A 1 86 ? 2.455 7.538 -0.581 1.00 95.56 86 TRP A CA 1
ATOM 712 C C . TRP A 1 86 ? 2.397 8.653 -1.625 1.00 95.56 86 TRP A C 1
ATOM 714 O O . TRP A 1 86 ? 3.054 9.685 -1.480 1.00 95.56 86 TRP A O 1
ATOM 724 N N . LEU A 1 87 ? 1.573 8.453 -2.646 1.00 94.88 87 LEU A N 1
ATOM 725 C CA . LEU A 1 87 ? 1.173 9.470 -3.610 1.00 94.88 87 LEU A CA 1
ATOM 726 C C . LEU A 1 87 ? -0.353 9.527 -3.637 1.00 94.88 87 LEU A C 1
ATOM 728 O O . LEU A 1 87 ? -1.010 8.488 -3.672 1.00 94.88 87 LEU A O 1
ATOM 732 N N . ILE A 1 88 ? -0.912 10.734 -3.640 1.00 92.81 88 ILE A N 1
ATOM 733 C CA . ILE A 1 88 ? -2.344 10.964 -3.855 1.00 92.81 88 ILE A CA 1
ATOM 734 C C . ILE A 1 88 ? -2.494 11.517 -5.270 1.00 92.81 88 ILE A C 1
ATOM 736 O O . ILE A 1 88 ? -1.884 12.535 -5.598 1.00 92.81 88 ILE A O 1
ATOM 740 N N . ALA A 1 89 ? -3.269 10.830 -6.105 1.00 85.94 89 ALA A N 1
ATOM 741 C CA . ALA A 1 89 ? -3.557 11.212 -7.480 1.00 85.94 89 ALA A CA 1
ATOM 742 C C . ALA A 1 89 ? -5.074 11.235 -7.675 1.00 85.94 89 ALA A C 1
ATOM 744 O O . ALA A 1 89 ? -5.695 10.179 -7.634 1.00 85.94 89 ALA A O 1
ATOM 745 N N . ASP A 1 90 ? -5.632 12.431 -7.878 1.00 79.12 90 ASP A N 1
ATOM 746 C CA . ASP A 1 90 ? -7.067 12.721 -8.010 1.00 79.12 90 ASP A CA 1
ATOM 747 C C . ASP A 1 90 ? -7.948 11.896 -7.049 1.00 79.12 90 ASP A C 1
ATOM 749 O O . ASP A 1 90 ? -8.127 12.291 -5.897 1.00 79.12 90 ASP A O 1
ATOM 753 N N . ASP A 1 91 ? -8.436 10.737 -7.498 1.00 84.25 91 ASP A N 1
ATOM 754 C CA . ASP A 1 91 ? -9.389 9.887 -6.776 1.00 84.25 91 ASP A CA 1
ATOM 755 C C . ASP A 1 91 ? -8.760 8.664 -6.074 1.00 84.25 91 ASP A C 1
ATOM 757 O O . ASP A 1 91 ? -9.469 7.878 -5.444 1.00 84.25 91 ASP A O 1
ATOM 761 N N . TYR A 1 92 ? -7.442 8.454 -6.169 1.00 90.19 92 TYR A N 1
ATOM 762 C CA . TYR A 1 92 ? -6.784 7.283 -5.584 1.00 90.19 92 TYR A CA 1
ATOM 763 C C . TYR A 1 92 ? -5.443 7.581 -4.910 1.00 9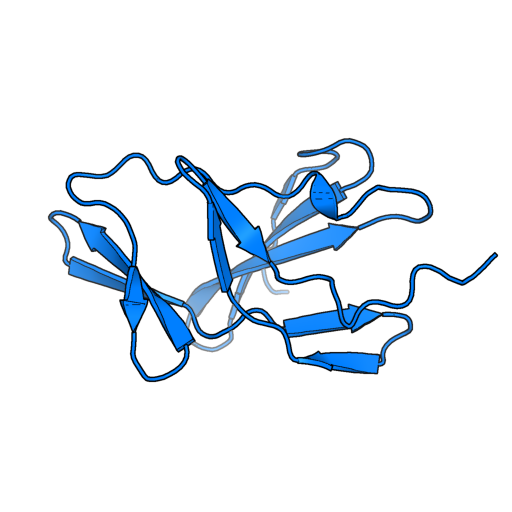0.19 92 TYR A C 1
ATOM 765 O O . TYR A 1 92 ? -4.690 8.486 -5.268 1.00 90.19 92 TYR A O 1
ATOM 773 N N . ILE A 1 93 ? -5.114 6.740 -3.935 1.00 93.75 93 ILE A N 1
ATOM 774 C CA . ILE A 1 93 ? -3.786 6.641 -3.337 1.00 93.75 93 ILE A CA 1
ATOM 775 C C . ILE A 1 93 ? -2.998 5.547 -4.049 1.00 93.75 93 ILE A C 1
ATOM 777 O O . ILE A 1 93 ? -3.514 4.471 -4.345 1.00 93.75 93 ILE A O 1
ATOM 781 N N . THR A 1 94 ? -1.728 5.814 -4.310 1.00 93.75 94 THR A N 1
ATOM 782 C CA . THR A 1 94 ? -0.779 4.853 -4.869 1.00 93.75 94 THR A CA 1
ATOM 783 C C . THR A 1 94 ? 0.559 4.942 -4.139 1.00 93.75 94 THR A C 1
ATOM 785 O O . THR A 1 94 ? 0.762 5.779 -3.255 1.00 93.75 94 THR A O 1
ATOM 788 N N . VAL A 1 95 ? 1.471 4.051 -4.501 1.00 93.19 95 VAL A N 1
ATOM 789 C CA . VAL A 1 95 ? 2.840 4.004 -4.002 1.00 93.19 95 VAL A CA 1
ATOM 790 C C . VAL A 1 95 ? 3.782 4.627 -5.033 1.00 93.19 95 VAL A C 1
ATOM 792 O O . VAL A 1 95 ? 3.623 4.425 -6.236 1.00 93.19 95 VAL A O 1
ATOM 795 N N . ASP A 1 96 ? 4.774 5.385 -4.571 1.00 92.56 96 ASP A N 1
ATOM 796 C CA . ASP A 1 96 ? 5.865 5.868 -5.416 1.00 92.56 96 ASP A CA 1
ATOM 797 C C . ASP A 1 96 ? 6.807 4.712 -5.788 1.00 92.56 96 ASP A C 1
ATOM 799 O O . ASP A 1 96 ? 7.575 4.208 -4.965 1.00 92.56 96 ASP A O 1
ATOM 803 N N . LEU A 1 97 ? 6.747 4.284 -7.046 1.00 89.00 97 LEU A N 1
ATOM 804 C CA . LEU A 1 97 ? 7.540 3.174 -7.573 1.00 89.00 97 LEU A CA 1
ATOM 805 C C . LEU A 1 97 ? 8.822 3.634 -8.285 1.00 89.00 97 LEU A C 1
ATOM 807 O O . LEU A 1 97 ? 9.515 2.808 -8.870 1.00 89.00 97 LEU A O 1
ATOM 811 N N . SER A 1 98 ? 9.173 4.925 -8.235 1.00 85.75 98 SER A N 1
ATOM 812 C CA . SER A 1 98 ? 10.337 5.476 -8.953 1.00 85.75 98 SER A CA 1
ATOM 813 C C . SER A 1 98 ? 11.683 4.856 -8.554 1.00 85.75 98 SER A C 1
ATOM 815 O O . SER A 1 98 ? 12.624 4.865 -9.346 1.00 85.75 98 SER A O 1
ATOM 817 N N . SER A 1 99 ? 11.779 4.301 -7.344 1.00 78.69 99 SER A N 1
ATOM 818 C CA . SER A 1 99 ? 12.960 3.607 -6.821 1.00 78.69 99 SER A CA 1
ATOM 819 C C . SER A 1 99 ? 12.984 2.104 -7.123 1.00 78.69 99 SER A C 1
ATOM 821 O O . SER A 1 99 ? 13.987 1.443 -6.844 1.00 78.69 99 SER A O 1
ATOM 823 N N . VAL A 1 100 ? 11.907 1.549 -7.690 1.00 79.06 100 VAL A N 1
ATOM 824 C CA . VAL A 1 100 ? 11.846 0.144 -8.100 1.00 79.06 100 VAL A CA 1
ATOM 825 C C . VAL A 1 100 ? 12.535 0.005 -9.447 1.00 79.06 100 VAL A C 1
ATOM 827 O O . VAL A 1 100 ? 12.138 0.611 -10.440 1.00 79.06 100 VAL A O 1
ATOM 830 N N . ASN A 1 101 ? 13.566 -0.834 -9.504 1.00 72.00 101 ASN A N 1
ATOM 831 C CA . ASN A 1 101 ? 14.231 -1.105 -10.766 1.00 72.00 101 ASN A CA 1
ATOM 832 C C . ASN A 1 101 ? 13.308 -1.961 -11.639 1.00 72.00 101 ASN A C 1
ATOM 834 O O . ASN A 1 101 ? 12.998 -3.100 -11.290 1.00 72.00 101 ASN A O 1
ATOM 838 N N . SER A 1 102 ? 12.930 -1.451 -12.810 1.00 57.28 102 SER A N 1
ATOM 839 C CA . SER A 1 102 ? 12.131 -2.159 -13.823 1.00 57.28 102 SER A CA 1
ATOM 840 C C . SER A 1 102 ? 12.889 -3.287 -14.541 1.00 57.28 102 SER A C 1
ATOM 842 O O . SER A 1 102 ? 12.455 -3.757 -15.586 1.00 57.28 102 SER A O 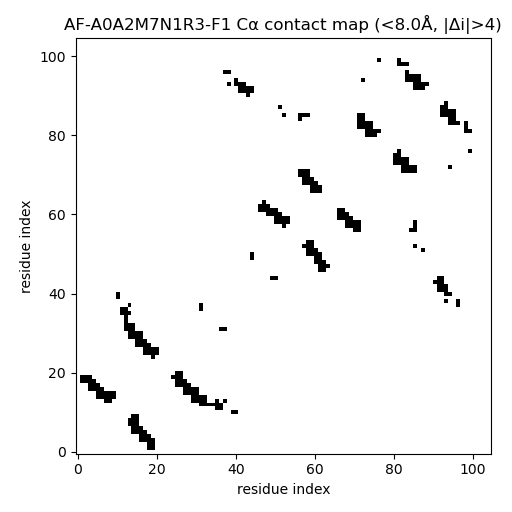1
ATOM 844 N N . ASN A 1 103 ? 14.023 -3.728 -13.994 1.00 46.25 103 ASN A N 1
ATOM 845 C CA . ASN A 1 103 ? 14.884 -4.733 -14.596 1.00 46.25 103 ASN A CA 1
ATOM 846 C C . ASN A 1 103 ? 15.122 -5.886 -13.624 1.00 46.25 103 ASN A C 1
ATOM 848 O O . ASN A 1 103 ? 15.913 -5.762 -12.689 1.00 46.25 103 ASN A O 1
ATOM 852 N N . SER A 1 104 ? 14.526 -7.037 -13.911 1.00 32.88 104 SER A N 1
ATOM 853 C CA . SER A 1 104 ? 15.270 -8.297 -13.966 1.00 32.88 104 SER A CA 1
ATOM 854 C C . SER A 1 104 ? 14.547 -9.257 -14.926 1.00 32.88 104 SER A C 1
ATOM 856 O O . SER A 1 104 ? 13.318 -9.267 -14.914 1.00 32.88 104 SER A O 1
ATOM 858 N N . PRO A 1 105 ? 15.295 -9.949 -15.806 1.00 42.59 105 PRO A N 1
ATOM 859 C CA . PRO A 1 105 ? 14.776 -10.862 -16.830 1.00 42.59 105 PRO A CA 1
ATOM 860 C C . PRO A 1 105 ? 14.157 -12.141 -16.260 1.00 42.59 105 PRO A C 1
ATOM 862 O O . PRO A 1 105 ? 14.462 -12.474 -15.092 1.00 42.59 105 PRO A O 1
#

pLDDT: mean 88.64, std 11.43, range [32.88, 98.0]

Radius of gyration: 14.66 Å; Cα contacts (8 Å, |Δi|>4): 174; chains: 1; bounding box: 33×36×36 Å

Mean predicted aligned error: 5.11 Å

Solvent-accessible surface area (backbone atoms only — not comparable to full-atom values): 6697 Å² total; per-residue (Å²): 132,84,70,66,47,75,46,72,53,77,43,80,48,23,29,40,38,41,34,54,54,96,84,68,46,83,45,73,48,78,50,71,42,91,94,34,63,73,86,71,58,64,48,70,77,93,60,91,46,82,67,47,71,50,99,87,44,25,43,38,41,49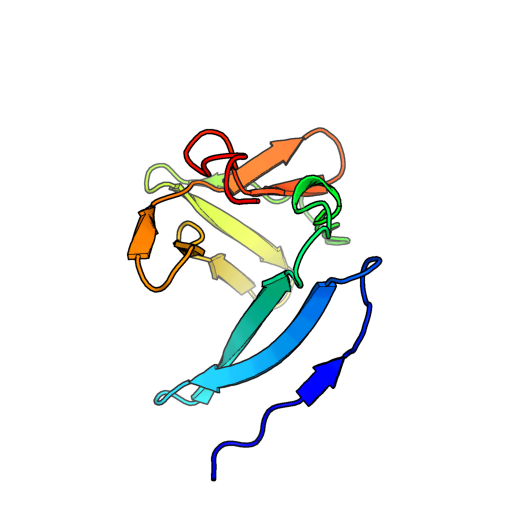,51,99,90,47,76,49,79,39,70,50,51,75,44,72,56,95,89,40,82,41,86,42,37,67,40,81,52,99,78,31,36,34,70,52,57,87,82,59,76,95,73,80,136

Secondary structure (DSSP, 8-state):
---EEEEEEEETTEEEEEEE-SSS-EEEEEEE-TT--GGG--B---SSS--EE-TTS-EEEEETTEEEEEPPPEEEETTEEEE--EEEETTEEEE--TTS-----

Foldseek 3Di:
DWDKDWAPPPDPQKIKIWTADPVRDIDIDIDHHPPRDLVVDWAADDAPDDWDADPQQWIWDAHPVGIDTHHFDWDADPNDIDGWGWDDDDGTIHIDCVRPDPDDD

Sequence (105 aa):
MKKKIIVKDVYKGIDWILYYDKENNLKYDFYVHENADPHQIKIEYSGQAPPFIDNEGNLIVKNSFGEIKEAPPVLFQNNQRIDSKWLIADDYITVDLSSVNSNSP